Protein AF-A0A2R7QIC9-F1 (afdb_monomer_lite)

Structure (mmCIF, N/CA/C/O backbone):
data_AF-A0A2R7QIC9-F1
#
_entry.id   AF-A0A2R7QIC9-F1
#
loop_
_atom_site.group_PDB
_atom_site.id
_atom_site.type_symbol
_atom_site.label_atom_id
_atom_site.label_alt_id
_atom_site.label_comp_id
_atom_site.label_asym_id
_atom_site.label_entity_id
_atom_site.label_seq_id
_atom_site.pdbx_PDB_ins_code
_atom_site.Cartn_x
_atom_site.Cartn_y
_atom_site.Cartn_z
_atom_site.occupancy
_atom_site.B_iso_or_equiv
_atom_site.auth_seq_id
_atom_site.auth_comp_id
_atom_site.auth_asym_id
_atom_site.auth_atom_id
_atom_site.pdbx_PDB_model_num
ATOM 1 N N . SER A 1 1 ? 6.402 22.025 6.695 1.00 91.75 1 SER A N 1
ATOM 2 C CA . SER A 1 1 ? 7.523 21.066 6.556 1.00 91.75 1 SER A CA 1
ATOM 3 C C . SER A 1 1 ? 6.963 19.671 6.293 1.00 91.75 1 SER A C 1
ATOM 5 O O . SER A 1 1 ? 5.771 19.479 6.510 1.00 91.75 1 SER A O 1
ATOM 7 N N . ALA A 1 2 ? 7.780 18.702 5.861 1.00 88.62 2 ALA A N 1
ATOM 8 C CA . ALA A 1 2 ? 7.327 17.313 5.684 1.00 88.62 2 ALA A CA 1
ATOM 9 C C . ALA A 1 2 ? 6.748 16.721 6.985 1.00 88.62 2 ALA A C 1
ATOM 11 O O . ALA A 1 2 ? 5.673 16.132 6.972 1.00 88.62 2 ALA A O 1
ATOM 12 N N . ARG A 1 3 ? 7.397 16.985 8.128 1.00 90.31 3 ARG A N 1
ATOM 13 C CA . ARG A 1 3 ? 6.899 16.578 9.452 1.00 90.31 3 ARG A CA 1
ATOM 14 C C . ARG A 1 3 ? 5.503 17.129 9.755 1.00 90.31 3 ARG A C 1
ATOM 16 O O . ARG A 1 3 ? 4.662 16.381 10.231 1.00 90.31 3 ARG A O 1
ATOM 23 N N . GLN A 1 4 ? 5.249 18.406 9.453 1.00 93.44 4 GLN A N 1
ATOM 24 C CA . GLN A 1 4 ? 3.930 19.002 9.685 1.00 93.44 4 GLN A CA 1
ATOM 25 C C . GLN A 1 4 ? 2.846 18.326 8.840 1.00 93.44 4 GLN A C 1
ATOM 27 O O . GLN A 1 4 ? 1.791 18.016 9.365 1.00 93.44 4 GLN A O 1
ATOM 32 N N . GLN A 1 5 ? 3.122 18.015 7.569 1.00 91.88 5 GLN A N 1
ATOM 33 C CA . GLN A 1 5 ? 2.145 17.326 6.715 1.00 91.88 5 GLN A CA 1
ATOM 34 C C . GLN A 1 5 ? 1.774 15.936 7.247 1.00 91.88 5 GLN A C 1
ATOM 36 O O . GLN A 1 5 ? 0.629 15.517 7.114 1.00 91.88 5 GLN A O 1
ATOM 41 N N . LEU A 1 6 ? 2.728 15.220 7.852 1.00 89.62 6 LEU A N 1
ATOM 42 C CA . LEU A 1 6 ? 2.456 13.930 8.488 1.00 89.62 6 LEU A CA 1
ATOM 43 C C . LEU A 1 6 ? 1.635 14.091 9.774 1.00 89.62 6 LEU A C 1
ATOM 45 O O . LEU A 1 6 ? 0.717 13.308 10.009 1.00 89.62 6 LEU A O 1
ATOM 49 N N . ALA A 1 7 ? 1.918 15.125 10.570 1.00 90.25 7 ALA A N 1
ATOM 50 C CA . ALA A 1 7 ? 1.114 15.456 11.745 1.00 90.25 7 ALA A CA 1
ATOM 51 C C . ALA A 1 7 ? -0.328 15.835 11.358 1.00 90.25 7 ALA A C 1
ATOM 53 O O . ALA A 1 7 ? -1.273 15.327 11.954 1.00 90.25 7 ALA A O 1
ATOM 54 N N . ASP A 1 8 ? -0.502 16.645 10.310 1.00 91.31 8 ASP A N 1
ATOM 55 C CA . ASP A 1 8 ? -1.813 17.025 9.765 1.00 91.31 8 ASP A CA 1
ATOM 56 C C . ASP A 1 8 ? -2.570 15.812 9.192 1.00 91.31 8 ASP A C 1
ATOM 58 O O . ASP A 1 8 ? -3.799 15.784 9.187 1.00 91.31 8 ASP A O 1
ATOM 62 N N . ALA A 1 9 ? -1.843 14.785 8.738 1.00 87.62 9 ALA A N 1
ATOM 63 C CA . ALA A 1 9 ? -2.397 13.499 8.320 1.00 87.62 9 ALA A CA 1
ATOM 64 C C . ALA A 1 9 ? -2.726 12.556 9.497 1.00 87.62 9 ALA A C 1
ATOM 66 O O . ALA A 1 9 ? -3.157 11.429 9.265 1.00 87.62 9 ALA A O 1
ATOM 67 N N . GLY A 1 10 ? -2.537 12.997 10.744 1.00 90.00 10 GLY A N 1
ATOM 68 C CA . GLY A 1 10 ? -2.927 12.266 11.948 1.00 90.00 10 GLY A CA 1
ATOM 69 C C . GLY A 1 10 ? -1.837 11.392 12.571 1.00 90.00 10 GLY A C 1
ATOM 70 O O . GLY A 1 10 ? -2.136 10.684 13.534 1.00 90.00 10 GLY A O 1
ATOM 71 N N . LEU A 1 11 ? -0.593 11.434 12.069 1.00 90.81 11 LEU A N 1
ATOM 72 C CA . LEU A 1 11 ? 0.528 10.692 12.654 1.00 90.81 11 LEU A CA 1
ATOM 73 C C . LEU A 1 11 ? 1.089 11.435 13.874 1.00 90.81 11 LEU A C 1
ATOM 75 O 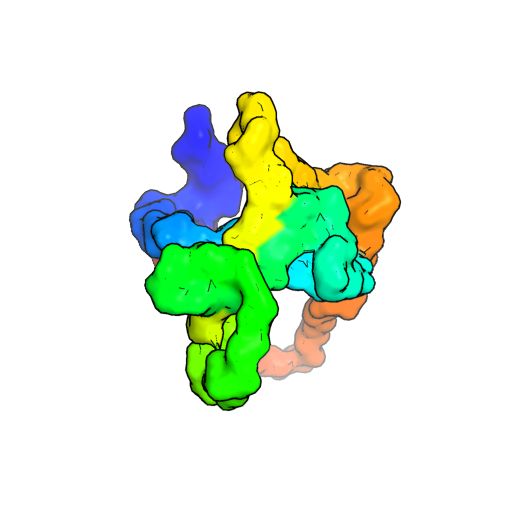O . LEU A 1 11 ? 1.659 12.519 13.752 1.00 90.81 11 LEU A O 1
ATOM 79 N N . SER A 1 12 ? 0.974 10.821 15.054 1.00 93.31 12 SER A N 1
ATOM 80 C CA . SER A 1 12 ? 1.626 11.301 16.276 1.00 93.31 12 SER A CA 1
ATOM 81 C C . SER A 1 12 ? 3.150 11.140 16.199 1.00 93.31 12 SER A C 1
ATOM 83 O O . SER A 1 12 ? 3.671 10.355 15.408 1.00 93.31 12 SER A O 1
ATOM 85 N N . ASP A 1 13 ? 3.894 11.817 17.077 1.00 93.62 13 ASP A N 1
ATOM 86 C CA . ASP A 1 13 ? 5.349 11.627 17.170 1.00 93.62 13 ASP A CA 1
ATOM 87 C C . ASP A 1 13 ? 5.741 10.168 17.475 1.00 93.62 13 ASP A C 1
ATOM 89 O O . ASP A 1 13 ? 6.804 9.711 17.052 1.00 93.62 13 ASP A O 1
ATOM 93 N N . ALA A 1 14 ? 4.906 9.430 18.211 1.00 93.81 14 ALA A N 1
ATOM 94 C CA . ALA A 1 14 ? 5.139 8.020 18.502 1.00 93.81 14 ALA A CA 1
ATOM 95 C C . ALA A 1 14 ? 4.852 7.128 17.285 1.00 93.81 14 ALA A C 1
ATOM 97 O O . ALA A 1 14 ? 5.695 6.299 16.940 1.00 93.81 14 ALA A O 1
ATOM 98 N N . ALA A 1 15 ? 3.754 7.385 16.566 1.00 93.50 15 ALA A N 1
ATOM 99 C CA . ALA A 1 15 ? 3.452 6.728 15.296 1.00 93.50 15 ALA A CA 1
ATOM 100 C C . ALA A 1 15 ? 4.537 6.997 14.241 1.00 93.50 15 ALA A C 1
ATOM 102 O O . ALA A 1 15 ? 4.930 6.091 13.519 1.00 93.50 15 ALA A O 1
ATOM 103 N N . LEU A 1 16 ? 5.100 8.209 14.187 1.00 92.19 16 LEU A N 1
ATOM 104 C CA . LEU A 1 16 ? 6.224 8.529 13.300 1.00 92.19 16 LEU A CA 1
ATOM 105 C C . LEU A 1 16 ? 7.488 7.731 13.634 1.00 92.19 16 LEU A C 1
ATOM 107 O O . LEU A 1 16 ? 8.183 7.282 12.724 1.00 92.19 16 LEU A O 1
ATOM 111 N N . ARG A 1 17 ? 7.783 7.521 14.925 1.00 93.00 17 ARG A N 1
ATOM 112 C CA . ARG A 1 17 ? 8.898 6.656 15.341 1.00 93.00 17 ARG A CA 1
ATOM 113 C C . ARG A 1 17 ? 8.662 5.206 14.929 1.00 93.00 17 ARG A C 1
ATOM 115 O O . ARG A 1 17 ? 9.566 4.596 14.369 1.00 93.00 17 ARG A O 1
ATOM 122 N N . ALA A 1 18 ? 7.464 4.672 15.156 1.00 92.31 18 ALA A N 1
ATOM 123 C CA . ALA A 1 18 ? 7.106 3.328 14.705 1.00 92.31 18 ALA A CA 1
ATOM 124 C C . ALA A 1 18 ? 7.101 3.213 13.167 1.00 92.31 18 ALA A C 1
ATOM 126 O O . ALA A 1 18 ? 7.524 2.204 12.606 1.00 92.31 18 ALA A O 1
A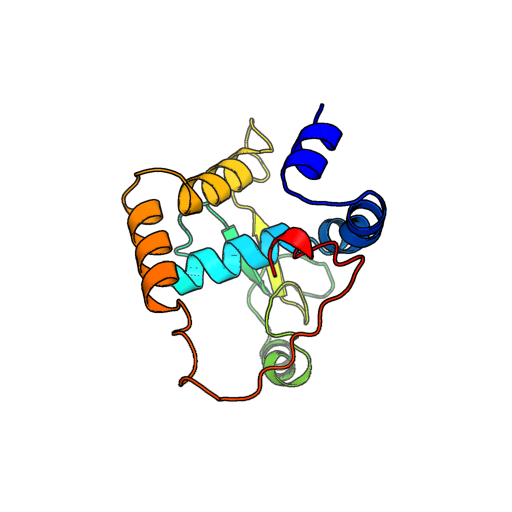TOM 127 N N . GLY A 1 19 ? 6.701 4.279 12.471 1.00 90.38 19 GLY A N 1
ATOM 128 C CA . GLY A 1 19 ? 6.672 4.375 11.013 1.00 90.38 19 GLY A CA 1
ATOM 129 C C . GLY A 1 19 ? 8.044 4.206 10.361 1.00 90.38 19 GLY A C 1
ATOM 130 O O . GLY A 1 19 ? 8.113 3.779 9.211 1.00 90.38 19 GLY A O 1
ATOM 131 N N . ALA A 1 20 ? 9.139 4.429 11.097 1.00 90.56 20 ALA A N 1
ATOM 132 C CA . ALA A 1 20 ? 10.489 4.140 10.616 1.00 90.56 20 ALA A CA 1
ATOM 133 C C . ALA A 1 20 ? 10.655 2.673 10.179 1.00 90.56 20 ALA A C 1
ATOM 135 O O . ALA A 1 20 ? 11.339 2.413 9.190 1.00 90.56 20 ALA A O 1
ATOM 136 N N . PHE A 1 21 ? 9.986 1.725 10.849 1.00 87.56 21 PHE A N 1
ATOM 137 C CA . PHE A 1 21 ? 9.977 0.320 10.429 1.00 87.56 21 PHE A CA 1
ATOM 138 C C . PHE A 1 21 ? 9.214 0.128 9.117 1.00 87.56 21 PHE A C 1
ATOM 140 O O . PHE A 1 21 ? 9.702 -0.559 8.225 1.00 87.56 21 PHE A O 1
ATOM 147 N N . SER A 1 22 ? 8.059 0.781 8.962 1.00 88.75 22 SER A N 1
ATOM 148 C CA . SER A 1 22 ? 7.277 0.719 7.720 1.00 88.75 22 SER A CA 1
ATOM 149 C C . SER A 1 22 ? 8.068 1.251 6.527 1.00 88.75 22 SER A C 1
ATOM 151 O O . SER A 1 22 ? 8.042 0.650 5.457 1.00 88.75 22 SER A O 1
ATOM 153 N N . THR A 1 23 ? 8.819 2.336 6.712 1.00 86.12 23 THR A N 1
ATOM 154 C CA . THR A 1 23 ? 9.724 2.859 5.682 1.00 86.12 23 THR A CA 1
ATOM 155 C C . THR A 1 23 ? 10.896 1.910 5.429 1.00 86.12 23 THR A C 1
ATOM 157 O O . THR A 1 23 ? 11.212 1.629 4.278 1.00 86.12 23 THR A O 1
ATOM 160 N N . GLY A 1 24 ? 11.529 1.387 6.486 1.00 86.25 24 GLY A N 1
ATOM 161 C CA . GLY A 1 24 ? 12.693 0.501 6.377 1.00 86.25 24 GLY A CA 1
ATOM 162 C C . GLY A 1 24 ? 12.404 -0.826 5.670 1.00 86.25 24 GLY A C 1
ATOM 163 O O . GLY A 1 24 ? 13.258 -1.324 4.944 1.00 86.25 24 GLY A O 1
ATOM 164 N N . PHE A 1 25 ? 11.196 -1.370 5.832 1.00 84.62 25 PHE A N 1
ATOM 165 C CA . PHE A 1 25 ? 10.734 -2.570 5.125 1.00 84.62 25 PHE A CA 1
ATOM 166 C C . PHE A 1 25 ? 10.025 -2.270 3.796 1.00 84.62 25 PHE A C 1
ATOM 168 O O . PHE A 1 25 ? 9.469 -3.181 3.188 1.00 84.62 25 PHE A O 1
ATOM 175 N N . ASP A 1 26 ? 10.024 -1.009 3.349 1.00 88.19 26 ASP A N 1
ATOM 176 C CA . ASP A 1 26 ? 9.336 -0.553 2.134 1.00 88.19 26 ASP A CA 1
ATOM 177 C C . ASP A 1 26 ? 7.827 -0.886 2.108 1.00 88.19 26 ASP A C 1
ATOM 179 O O . ASP A 1 26 ? 7.192 -1.054 1.063 1.00 88.19 26 ASP A O 1
ATOM 183 N N . LEU A 1 27 ? 7.225 -0.968 3.297 1.00 90.06 27 LEU A N 1
ATOM 184 C CA . LEU A 1 27 ? 5.866 -1.456 3.500 1.00 90.06 27 LEU A CA 1
ATOM 185 C C . LEU A 1 27 ? 4.825 -0.534 2.859 1.00 90.06 27 LEU A C 1
ATOM 187 O O . LEU A 1 27 ? 3.839 -1.005 2.301 1.00 90.06 27 LEU A O 1
ATOM 191 N N . TRP A 1 28 ? 5.038 0.783 2.901 1.00 90.69 28 TRP A N 1
ATOM 192 C CA . TRP A 1 28 ? 4.101 1.744 2.310 1.00 90.69 28 TRP A CA 1
ATOM 193 C C . TRP A 1 28 ? 4.005 1.583 0.793 1.00 90.69 28 TRP A C 1
ATOM 195 O O . TRP A 1 28 ? 2.902 1.581 0.245 1.00 90.69 28 TRP A O 1
ATOM 205 N N . ARG A 1 29 ? 5.147 1.401 0.118 1.00 93.31 29 ARG A N 1
ATOM 206 C CA . ARG A 1 29 ? 5.184 1.191 -1.331 1.00 93.31 29 ARG A CA 1
ATOM 207 C C . ARG A 1 29 ? 4.609 -0.176 -1.689 1.00 93.31 29 ARG A C 1
ATOM 209 O O . ARG A 1 29 ? 3.739 -0.257 -2.550 1.00 93.31 29 ARG A O 1
ATOM 216 N N . ALA A 1 30 ? 5.007 -1.219 -0.964 1.00 93.75 30 ALA A N 1
ATOM 217 C CA . ALA A 1 30 ? 4.468 -2.571 -1.090 1.00 93.75 30 ALA A CA 1
ATOM 218 C C . ALA A 1 30 ? 2.932 -2.623 -0.996 1.00 93.75 30 ALA A C 1
ATOM 220 O O . ALA A 1 30 ? 2.266 -3.194 -1.864 1.00 93.75 30 ALA A O 1
ATOM 221 N N . ILE A 1 31 ? 2.359 -1.979 0.025 1.00 94.69 31 ILE A N 1
ATOM 222 C CA . ILE A 1 31 ? 0.910 -1.880 0.235 1.00 94.69 31 ILE A CA 1
ATOM 223 C C . ILE A 1 31 ? 0.260 -1.088 -0.894 1.00 94.69 31 ILE A C 1
ATOM 225 O O . ILE A 1 31 ? -0.710 -1.565 -1.480 1.00 94.69 31 ILE A O 1
ATOM 229 N N . ALA A 1 32 ? 0.790 0.091 -1.228 1.00 95.81 32 ALA A N 1
ATOM 230 C CA . ALA A 1 32 ? 0.218 0.930 -2.274 1.00 95.81 32 ALA A CA 1
ATOM 231 C C . ALA A 1 32 ? 0.158 0.195 -3.622 1.00 95.81 32 ALA A C 1
ATOM 233 O O . ALA A 1 32 ? -0.895 0.185 -4.252 1.00 95.81 32 ALA A O 1
ATOM 234 N N . VAL A 1 33 ? 1.238 -0.484 -4.019 1.00 96.81 33 VAL A N 1
ATOM 235 C CA . VAL A 1 33 ? 1.311 -1.270 -5.263 1.00 96.81 33 VAL A CA 1
ATOM 236 C C . VAL A 1 33 ? 0.340 -2.453 -5.237 1.00 96.81 33 VAL A C 1
ATOM 238 O O . VAL A 1 33 ? -0.418 -2.671 -6.187 1.00 96.81 33 VAL A O 1
ATOM 241 N N . THR A 1 34 ? 0.327 -3.212 -4.138 1.00 95.62 34 THR A N 1
ATOM 242 C CA . THR A 1 34 ? -0.519 -4.407 -3.997 1.00 95.62 34 THR A CA 1
ATOM 243 C C . THR A 1 34 ? -2.000 -4.042 -4.049 1.00 95.62 34 THR A C 1
ATOM 245 O O . THR A 1 34 ? -2.758 -4.612 -4.834 1.00 95.62 34 THR A O 1
ATOM 248 N N . TYR A 1 35 ? -2.428 -3.060 -3.254 1.00 96.12 35 TYR A N 1
ATOM 249 C CA . TYR A 1 35 ? -3.836 -2.686 -3.171 1.00 96.12 35 TYR A CA 1
ATOM 250 C C . TYR A 1 35 ? -4.304 -1.858 -4.367 1.00 96.12 35 TYR A C 1
ATOM 252 O O . TYR A 1 35 ? -5.441 -2.038 -4.796 1.00 96.12 35 TYR A O 1
ATOM 260 N N . ALA A 1 36 ? -3.458 -1.014 -4.969 1.00 97.62 36 ALA A N 1
ATOM 261 C CA . ALA A 1 36 ? -3.807 -0.369 -6.234 1.00 97.62 36 ALA A CA 1
ATOM 262 C C . ALA A 1 36 ? -4.029 -1.409 -7.342 1.00 97.62 36 ALA A C 1
ATOM 264 O O . ALA A 1 36 ? -5.018 -1.314 -8.069 1.00 97.62 36 ALA A O 1
ATOM 265 N N . SER A 1 37 ? -3.182 -2.445 -7.412 1.00 97.38 37 SER A N 1
ATOM 266 C CA . SER A 1 37 ? -3.385 -3.588 -8.316 1.00 97.38 37 SER A CA 1
ATOM 267 C C . SER A 1 37 ? -4.695 -4.307 -8.040 1.00 97.38 37 SER A C 1
ATOM 269 O O . SER A 1 37 ? -5.475 -4.527 -8.961 1.00 97.38 37 SER A O 1
ATOM 271 N N . ALA A 1 38 ? -4.958 -4.650 -6.777 1.00 96.56 38 ALA A N 1
ATOM 272 C CA . ALA A 1 38 ? -6.134 -5.416 -6.385 1.00 96.56 38 ALA A CA 1
ATOM 273 C C . ALA A 1 38 ? -7.439 -4.644 -6.634 1.00 96.56 38 ALA A C 1
ATOM 275 O O . ALA A 1 38 ? -8.321 -5.139 -7.335 1.00 96.56 38 ALA A O 1
ATOM 276 N N . TYR A 1 39 ? -7.550 -3.412 -6.127 1.00 97.94 39 TYR A N 1
ATOM 277 C CA . TYR A 1 39 ? -8.740 -2.576 -6.315 1.00 97.94 39 TYR A CA 1
ATOM 278 C C . TYR A 1 39 ? -8.908 -2.140 -7.770 1.00 97.94 39 TYR A C 1
ATOM 280 O O . TYR A 1 39 ? -10.023 -2.084 -8.282 1.00 97.94 39 TYR A O 1
ATOM 288 N N . GLY A 1 40 ? -7.801 -1.887 -8.467 1.00 97.69 40 GLY A N 1
ATOM 289 C CA . GLY A 1 40 ? -7.812 -1.648 -9.900 1.00 97.69 40 GLY A CA 1
ATOM 290 C C . GLY A 1 40 ? -8.066 -2.910 -10.723 1.00 97.69 40 GLY A C 1
ATOM 291 O O . GLY A 1 40 ? -8.433 -2.800 -11.881 1.00 97.69 40 GLY A O 1
ATOM 292 N N . ARG A 1 41 ? -7.939 -4.121 -10.175 1.00 97.69 41 ARG A N 1
ATOM 293 C CA . ARG A 1 41 ? -7.964 -5.390 -10.929 1.00 97.69 41 ARG A CA 1
ATOM 294 C C . ARG A 1 41 ? -6.915 -5.442 -12.052 1.00 97.69 41 ARG A C 1
ATOM 296 O O . ARG A 1 41 ? -7.213 -5.926 -13.142 1.00 97.69 41 ARG A O 1
ATOM 303 N N . PHE A 1 42 ? -5.735 -4.870 -11.832 1.00 97.69 42 PHE A N 1
ATOM 304 C CA . PHE A 1 42 ? -4.624 -4.930 -12.783 1.00 97.69 42 PHE A CA 1
ATOM 305 C C . PHE A 1 42 ? -3.981 -6.322 -12.746 1.00 97.69 42 PHE A C 1
ATOM 307 O O . PHE A 1 42 ? -3.797 -6.889 -11.666 1.00 97.69 42 PHE A O 1
ATOM 314 N N . GLY A 1 43 ? -3.677 -6.889 -13.916 1.00 95.81 43 GLY A N 1
ATOM 315 C CA . GLY A 1 43 ? -2.995 -8.171 -14.021 1.00 95.81 43 GLY A CA 1
ATOM 316 C C . GLY A 1 43 ? -1.535 -8.107 -13.569 1.00 95.81 43 GLY A C 1
ATOM 317 O O . GLY A 1 43 ? -0.966 -7.045 -13.304 1.00 95.81 43 GLY A O 1
ATOM 318 N N . ALA A 1 44 ? -0.899 -9.276 -13.492 1.00 90.56 44 ALA A N 1
ATOM 319 C CA . ALA A 1 44 ? 0.525 -9.361 -13.189 1.00 90.56 44 ALA A CA 1
ATOM 320 C C . ALA A 1 44 ? 1.346 -8.652 -14.280 1.00 90.56 44 ALA A C 1
ATOM 322 O O . ALA A 1 44 ? 1.270 -9.017 -15.449 1.00 90.56 44 ALA A O 1
ATOM 323 N N . GLY A 1 45 ? 2.141 -7.654 -13.885 1.00 90.44 45 GLY A N 1
ATOM 324 C CA . GLY A 1 45 ? 2.933 -6.840 -14.814 1.00 90.44 45 GLY A CA 1
ATOM 325 C C . GLY A 1 45 ? 2.161 -5.708 -15.500 1.00 90.44 45 GLY A C 1
ATOM 326 O O . GLY A 1 45 ? 2.747 -5.013 -16.317 1.00 90.44 45 GLY A O 1
ATOM 327 N N . GLU A 1 46 ? 0.889 -5.490 -15.153 1.00 96.31 46 GLU A N 1
ATOM 328 C CA . GLU A 1 46 ? 0.034 -4.446 -15.741 1.00 96.31 46 GLU A CA 1
ATOM 329 C C . GLU A 1 46 ? -0.210 -3.265 -14.782 1.00 96.31 46 GLU A C 1
ATOM 331 O O . GLU A 1 46 ? -1.198 -2.541 -14.913 1.00 96.31 46 GLU A O 1
ATOM 336 N N . HIS A 1 47 ? 0.641 -3.083 -13.767 1.00 97.69 47 HIS A N 1
ATOM 337 C CA . HIS A 1 47 ? 0.484 -1.975 -12.825 1.00 97.69 47 HIS A CA 1
ATOM 338 C C . HIS A 1 47 ? 0.727 -0.632 -13.545 1.00 97.69 47 HIS A C 1
ATOM 340 O O . HIS A 1 47 ? 1.805 -0.446 -14.105 1.00 97.69 47 HIS A O 1
ATOM 346 N N . PRO A 1 48 ? -0.185 0.356 -13.461 1.00 97.38 48 PRO A N 1
ATOM 347 C CA . PRO A 1 48 ? -0.112 1.587 -14.268 1.00 97.38 48 PRO A CA 1
ATOM 348 C C . PRO A 1 48 ? 1.011 2.563 -13.869 1.00 97.38 48 PRO A C 1
ATOM 350 O O . PRO A 1 48 ? 1.255 3.544 -14.555 1.00 97.38 48 PRO A O 1
ATOM 353 N N . CYS A 1 49 ? 1.665 2.317 -12.735 1.00 97.50 49 CYS A N 1
ATOM 354 C CA . CYS A 1 49 ? 2.779 3.121 -12.209 1.00 97.50 49 CYS A CA 1
ATOM 355 C C . CYS A 1 49 ? 4.156 2.448 -12.343 1.00 97.50 49 CYS A C 1
ATOM 357 O O . CYS A 1 49 ? 5.040 2.735 -11.541 1.00 97.50 49 CYS A O 1
ATOM 359 N N . GLU A 1 50 ? 4.322 1.511 -13.284 1.00 96.19 50 GLU A N 1
ATOM 360 C CA . GLU A 1 50 ? 5.602 0.831 -13.572 1.00 96.19 50 GLU A CA 1
ATOM 361 C C . GLU A 1 50 ? 6.193 0.027 -12.395 1.00 96.19 50 GLU A C 1
ATOM 363 O O . GLU A 1 50 ? 7.377 -0.309 -12.361 1.00 96.19 50 GLU A O 1
ATOM 368 N N . TYR A 1 51 ? 5.359 -0.338 -11.421 1.00 96.44 51 TYR A N 1
ATOM 369 C CA . TYR A 1 51 ? 5.734 -1.239 -10.335 1.00 96.44 51 TYR A CA 1
ATOM 370 C C . TYR A 1 51 ? 5.432 -2.689 -10.694 1.00 96.44 51 TYR A C 1
ATOM 372 O O . TYR A 1 51 ? 4.388 -3.004 -11.260 1.00 96.44 51 TYR A O 1
ATOM 380 N N . ARG A 1 52 ? 6.299 -3.620 -10.299 1.00 94.56 52 ARG A N 1
ATOM 381 C CA . ARG A 1 52 ? 6.004 -5.055 -10.420 1.00 94.56 52 ARG A CA 1
ATOM 382 C C . ARG A 1 52 ? 6.640 -5.858 -9.305 1.00 94.56 52 ARG A C 1
ATOM 384 O O . ARG A 1 52 ? 7.682 -5.482 -8.779 1.00 94.56 52 ARG A O 1
ATOM 391 N N . PHE A 1 53 ? 6.062 -7.013 -9.007 1.00 93.25 53 PHE A N 1
ATOM 392 C CA . PHE A 1 53 ? 6.716 -8.007 -8.166 1.00 93.25 53 PHE A CA 1
ATOM 393 C C . PHE A 1 53 ? 7.490 -8.994 -9.030 1.00 93.25 53 PHE A C 1
ATOM 395 O O . PHE A 1 53 ? 7.013 -9.435 -10.075 1.00 93.25 53 PHE A O 1
ATOM 402 N N . SER A 1 54 ? 8.690 -9.342 -8.584 1.00 93.69 54 SER A N 1
ATOM 403 C CA . SER A 1 54 ? 9.522 -10.366 -9.207 1.00 93.69 54 SER A CA 1
ATOM 404 C C . SER A 1 54 ? 10.056 -11.290 -8.133 1.00 93.69 54 SER A C 1
ATOM 406 O O . SER A 1 54 ? 10.262 -10.869 -6.997 1.00 93.69 54 SER A O 1
ATOM 408 N N . ALA A 1 55 ? 10.337 -12.539 -8.491 1.00 94.12 55 ALA A N 1
ATOM 409 C CA . ALA A 1 55 ? 11.221 -13.323 -7.649 1.00 94.12 55 ALA A CA 1
ATOM 410 C C . ALA A 1 55 ? 12.639 -12.749 -7.739 1.00 94.12 55 ALA A C 1
ATOM 412 O O . ALA A 1 55 ? 13.012 -12.179 -8.767 1.00 94.12 55 ALA A O 1
ATOM 413 N N . ALA A 1 56 ? 13.407 -12.910 -6.675 1.00 90.50 56 ALA A N 1
ATOM 414 C CA . ALA A 1 56 ? 14.833 -12.657 -6.646 1.00 90.50 56 ALA A CA 1
ATOM 415 C C . ALA A 1 56 ? 15.539 -13.858 -6.020 1.00 90.50 56 ALA A C 1
ATOM 417 O O . ALA A 1 56 ? 15.037 -14.458 -5.063 1.00 90.50 56 ALA A O 1
ATOM 418 N N . ALA A 1 57 ? 16.691 -14.227 -6.578 1.00 76.44 57 ALA A N 1
ATOM 419 C CA . ALA A 1 57 ? 17.561 -15.209 -5.948 1.00 76.44 57 ALA A CA 1
ATOM 420 C C . ALA A 1 57 ? 18.245 -14.591 -4.711 1.00 76.44 57 ALA A C 1
ATOM 422 O O . ALA A 1 57 ? 17.985 -13.447 -4.335 1.00 76.44 57 ALA A O 1
ATOM 423 N N . ALA A 1 58 ? 19.116 -15.352 -4.045 1.00 75.06 58 ALA A N 1
ATOM 424 C CA . ALA A 1 58 ? 19.821 -14.881 -2.848 1.00 75.06 58 ALA A CA 1
ATOM 425 C C . ALA A 1 58 ? 20.703 -13.637 -3.097 1.00 75.06 58 ALA A C 1
ATOM 427 O O . ALA A 1 58 ? 21.070 -12.950 -2.150 1.00 75.06 58 ALA A O 1
ATOM 428 N N . ASP A 1 59 ? 21.024 -13.345 -4.359 1.00 78.75 59 ASP A N 1
ATOM 429 C CA . ASP A 1 59 ? 21.751 -12.153 -4.805 1.00 78.75 59 ASP A CA 1
ATOM 430 C C . ASP A 1 59 ? 20.869 -10.893 -4.925 1.00 78.75 59 ASP A C 1
ATOM 432 O O . ASP A 1 59 ? 21.383 -9.811 -5.202 1.00 78.75 59 ASP A O 1
ATOM 436 N N . GLY A 1 60 ? 19.553 -11.011 -4.714 1.00 78.69 60 GLY A N 1
ATOM 437 C CA . GLY A 1 60 ? 18.605 -9.901 -4.810 1.00 78.69 60 GLY A CA 1
ATOM 438 C C . GLY A 1 60 ? 18.265 -9.483 -6.243 1.00 78.69 60 GLY A C 1
ATOM 439 O O . GLY A 1 60 ? 17.518 -8.521 -6.425 1.00 78.69 60 GLY A O 1
ATOM 440 N N . ILE A 1 61 ? 18.764 -10.192 -7.262 1.00 87.25 61 ILE A N 1
ATOM 441 C CA . ILE A 1 61 ? 18.542 -9.837 -8.664 1.00 87.25 61 ILE A CA 1
ATOM 442 C C . ILE A 1 61 ? 17.165 -10.351 -9.114 1.00 87.25 61 ILE A C 1
ATOM 444 O O . ILE A 1 61 ? 16.900 -11.554 -9.018 1.00 87.25 61 ILE A O 1
ATOM 448 N N . PRO A 1 62 ? 16.281 -9.477 -9.640 1.00 92.06 62 PRO A N 1
ATOM 449 C CA . PRO A 1 62 ? 14.995 -9.894 -10.182 1.00 92.06 62 PRO A CA 1
ATOM 450 C C . PRO A 1 62 ? 15.141 -10.908 -11.324 1.00 92.06 62 PRO A C 1
ATOM 452 O O . PRO A 1 62 ? 15.861 -10.674 -12.294 1.00 92.06 62 PRO A O 1
ATOM 455 N N . GLY A 1 63 ? 14.405 -12.012 -11.244 1.00 91.81 63 GLY A N 1
ATOM 456 C CA . GLY A 1 63 ? 14.412 -13.063 -12.252 1.00 91.81 63 GLY A CA 1
ATOM 457 C C . GLY A 1 63 ? 13.266 -14.066 -12.094 1.00 91.81 63 GLY A C 1
ATOM 458 O O . GLY A 1 63 ? 12.383 -13.899 -11.247 1.00 91.81 63 GLY A O 1
ATOM 459 N N . PRO A 1 64 ? 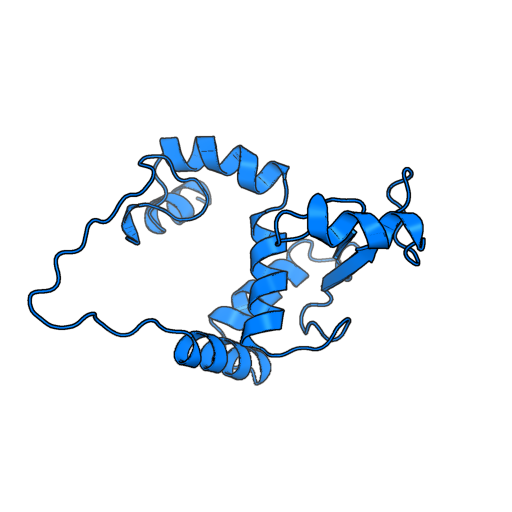13.242 -15.123 -12.922 1.00 91.38 64 PRO A N 1
ATOM 460 C CA . PRO A 1 64 ? 12.234 -16.168 -12.822 1.00 91.38 64 PRO A CA 1
ATOM 461 C C . PRO A 1 64 ? 12.353 -16.927 -11.495 1.00 91.38 64 PRO A C 1
ATOM 463 O O . PRO A 1 64 ? 13.441 -17.286 -11.050 1.00 91.38 64 PRO A O 1
ATOM 466 N N . ALA A 1 65 ? 11.211 -17.225 -10.875 1.00 92.38 65 ALA A N 1
ATOM 467 C CA . ALA A 1 65 ? 11.179 -17.985 -9.631 1.00 92.38 65 ALA A CA 1
ATOM 468 C C . ALA A 1 65 ? 11.589 -19.447 -9.866 1.00 92.38 65 ALA A C 1
ATOM 470 O O . ALA A 1 65 ? 10.992 -20.129 -10.703 1.00 92.38 65 ALA A O 1
ATOM 471 N N . ALA A 1 66 ? 12.522 -19.976 -9.074 1.00 91.31 66 ALA A N 1
ATOM 472 C CA . ALA A 1 66 ? 12.746 -21.419 -8.999 1.00 91.31 66 ALA A CA 1
ATOM 473 C C . ALA A 1 66 ? 11.516 -22.131 -8.401 1.00 91.31 66 ALA A C 1
ATOM 475 O O . ALA A 1 66 ? 10.807 -21.570 -7.566 1.00 91.31 66 ALA A O 1
ATOM 476 N N . ALA A 1 67 ? 11.264 -23.387 -8.788 1.00 94.31 67 ALA A N 1
ATOM 477 C CA . ALA A 1 67 ? 10.114 -24.147 -8.282 1.00 94.31 67 ALA A CA 1
ATOM 478 C C . ALA A 1 67 ? 10.136 -24.308 -6.750 1.00 94.31 67 ALA A C 1
ATOM 480 O O . ALA A 1 67 ? 9.102 -24.143 -6.108 1.00 94.31 67 ALA A O 1
ATOM 481 N N . ALA A 1 68 ? 11.318 -24.551 -6.175 1.00 91.88 68 ALA A N 1
ATOM 482 C CA . ALA A 1 68 ? 11.501 -24.653 -4.729 1.00 91.88 68 ALA A CA 1
ATOM 483 C C . ALA A 1 68 ? 11.157 -23.344 -4.004 1.00 91.88 68 ALA A C 1
ATOM 485 O O . ALA A 1 68 ? 10.520 -23.384 -2.960 1.00 91.88 68 ALA A O 1
ATOM 486 N N . LEU A 1 69 ? 11.509 -22.190 -4.586 1.00 91.56 69 LEU A N 1
ATOM 487 C CA . LEU A 1 69 ? 11.155 -20.888 -4.023 1.00 91.56 69 LEU A CA 1
ATOM 488 C C . LEU A 1 69 ? 9.639 -20.660 -4.052 1.00 91.56 69 LEU A C 1
ATOM 490 O O . LEU A 1 69 ? 9.061 -20.257 -3.054 1.00 91.56 69 LEU A O 1
ATOM 494 N N . ARG A 1 70 ? 8.964 -20.979 -5.165 1.00 92.62 70 ARG A N 1
ATOM 495 C CA . ARG A 1 70 ? 7.498 -20.833 -5.244 1.00 92.62 70 ARG A CA 1
ATOM 496 C C . ARG A 1 70 ? 6.756 -21.691 -4.223 1.00 92.62 70 ARG A C 1
ATOM 498 O O . ARG A 1 70 ? 5.693 -21.294 -3.759 1.00 92.62 70 ARG A O 1
ATOM 505 N N . ALA A 1 71 ? 7.303 -22.860 -3.887 1.00 94.06 71 ALA A N 1
ATOM 506 C CA . ALA A 1 71 ? 6.696 -23.773 -2.924 1.00 94.06 71 ALA A CA 1
ATOM 507 C C . ALA A 1 71 ? 6.650 -23.202 -1.494 1.00 94.06 71 ALA A C 1
ATOM 509 O O . ALA A 1 71 ? 5.818 -23.648 -0.709 1.00 94.06 71 ALA A O 1
ATOM 510 N N . THR A 1 72 ? 7.486 -22.211 -1.157 1.00 92.62 72 THR A N 1
ATOM 511 C CA . THR A 1 72 ? 7.506 -21.600 0.185 1.00 92.62 72 THR A CA 1
ATOM 512 C C . THR A 1 72 ? 6.510 -20.455 0.343 1.00 92.62 72 THR A C 1
ATOM 514 O O . THR A 1 72 ? 6.165 -20.095 1.463 1.00 92.62 72 THR A O 1
ATOM 517 N N . TRP A 1 73 ? 6.012 -19.869 -0.750 1.00 92.19 73 TRP A N 1
ATOM 518 C CA . TRP A 1 73 ? 5.227 -18.631 -0.685 1.00 92.19 73 TRP A CA 1
ATOM 519 C C . TRP A 1 73 ? 3.939 -18.749 0.124 1.00 92.19 73 TRP A C 1
ATOM 521 O O . TRP A 1 73 ? 3.535 -17.777 0.755 1.00 92.19 73 TRP A O 1
ATOM 531 N N . TRP A 1 74 ? 3.306 -19.924 0.127 1.00 91.06 74 TRP A N 1
ATOM 532 C CA . TRP A 1 74 ? 2.084 -20.134 0.899 1.00 91.06 74 TRP A CA 1
ATOM 533 C C . TRP A 1 74 ? 2.343 -20.272 2.404 1.00 91.06 74 TRP A C 1
ATOM 535 O O . TRP A 1 74 ? 1.536 -19.794 3.194 1.00 91.06 74 TRP A O 1
ATOM 545 N N . SER A 1 75 ? 3.440 -20.923 2.809 1.00 94.50 75 SER A N 1
ATOM 546 C CA . SER A 1 75 ? 3.743 -21.142 4.231 1.00 94.50 75 SER A CA 1
ATOM 547 C C . SER A 1 75 ? 4.479 -19.966 4.868 1.00 94.50 75 SER A C 1
ATOM 549 O O . SER A 1 75 ? 4.204 -19.631 6.015 1.00 94.50 75 SER A O 1
ATOM 551 N N . GLU A 1 76 ? 5.385 -19.329 4.124 1.00 91.38 76 GLU A N 1
ATOM 552 C CA . GLU A 1 76 ? 6.291 -18.300 4.647 1.00 91.38 76 GLU A CA 1
ATOM 553 C C . GLU A 1 76 ? 5.853 -16.871 4.292 1.00 91.38 76 GLU A C 1
ATOM 555 O O . GLU A 1 76 ? 6.435 -15.900 4.770 1.00 91.38 76 GLU A O 1
ATOM 560 N N . GLY A 1 77 ? 4.892 -16.701 3.380 1.00 89.31 77 GLY A N 1
ATOM 561 C CA . GLY A 1 77 ? 4.452 -15.385 2.922 1.00 89.31 77 GLY A CA 1
ATOM 562 C C . GLY A 1 77 ? 3.562 -14.670 3.941 1.00 89.31 77 GLY A C 1
ATOM 563 O O . GLY A 1 77 ? 2.637 -15.254 4.495 1.00 89.31 77 GLY A O 1
ATOM 564 N N . SER A 1 78 ? 3.771 -13.363 4.116 1.00 86.88 78 SER A N 1
ATOM 565 C CA . SER A 1 78 ? 2.892 -12.491 4.918 1.00 86.88 78 SER A CA 1
ATOM 566 C C . SER A 1 78 ? 1.568 -12.141 4.218 1.00 86.88 78 SER A C 1
ATOM 568 O O . SER A 1 78 ? 0.696 -11.515 4.818 1.00 86.88 78 SER A O 1
ATOM 570 N N . GLY A 1 79 ? 1.437 -12.478 2.930 1.00 86.81 79 GLY A N 1
ATOM 571 C CA . GLY A 1 79 ? 0.349 -12.036 2.053 1.00 86.81 79 GLY A CA 1
ATOM 572 C C . GLY A 1 79 ? 0.582 -10.676 1.380 1.00 86.81 79 GLY A C 1
ATOM 573 O O . GLY A 1 79 ? -0.160 -10.335 0.463 1.00 86.81 79 GLY A O 1
ATOM 574 N N . ILE A 1 80 ? 1.618 -9.923 1.773 1.00 88.75 80 ILE A N 1
ATOM 575 C CA . ILE A 1 80 ? 2.001 -8.646 1.150 1.00 88.75 80 ILE A CA 1
ATOM 576 C C . ILE A 1 80 ? 3.509 -8.686 0.846 1.00 88.75 80 ILE A C 1
ATOM 578 O O . ILE A 1 80 ? 4.307 -8.528 1.771 1.00 88.75 80 ILE A O 1
ATOM 582 N N . PRO A 1 81 ? 3.927 -8.923 -0.413 1.00 88.75 81 PRO A N 1
ATOM 583 C CA . PRO A 1 81 ? 5.338 -8.841 -0.797 1.00 88.75 81 PRO A CA 1
ATOM 584 C C . PRO A 1 81 ? 5.854 -7.396 -0.672 1.00 88.75 81 PRO A C 1
ATOM 586 O O . PRO A 1 81 ? 5.066 -6.472 -0.873 1.00 88.75 81 PRO A O 1
ATOM 589 N N . PRO A 1 82 ? 7.154 -7.164 -0.402 1.00 89.38 82 PRO A N 1
ATOM 590 C CA . PRO A 1 82 ? 8.281 -8.096 -0.511 1.00 89.38 82 PRO A CA 1
ATOM 591 C C . PRO A 1 82 ? 8.435 -9.070 0.669 1.00 89.38 82 PRO A C 1
ATOM 593 O O . PRO A 1 82 ? 7.972 -8.824 1.777 1.00 89.38 82 PRO A O 1
ATOM 596 N N . GLY A 1 83 ? 9.107 -10.194 0.415 1.00 88.06 83 GLY A N 1
ATOM 597 C CA . GLY A 1 83 ? 9.307 -11.288 1.372 1.00 88.06 83 GLY A CA 1
ATOM 598 C C . GLY A 1 83 ? 9.387 -12.644 0.672 1.00 88.06 83 GLY A C 1
ATOM 599 O O . GLY A 1 83 ? 8.947 -12.781 -0.467 1.00 88.06 83 GLY A O 1
ATOM 600 N N . SER A 1 84 ? 9.975 -13.651 1.325 1.00 89.56 84 SER A N 1
ATOM 601 C CA . SER A 1 84 ? 10.034 -15.035 0.809 1.00 89.56 84 SER A CA 1
ATOM 602 C C . SER A 1 84 ? 10.584 -15.135 -0.626 1.00 89.56 84 SER A C 1
ATOM 604 O O . SER A 1 84 ? 10.055 -15.852 -1.475 1.00 89.56 84 SER A O 1
ATOM 606 N N . GLY A 1 85 ? 11.639 -14.358 -0.905 1.00 90.62 85 GLY A N 1
ATOM 607 C CA . GLY A 1 85 ? 12.292 -14.250 -2.216 1.00 90.62 85 GLY A CA 1
ATOM 608 C C . GLY A 1 85 ? 11.476 -13.527 -3.292 1.00 90.62 85 GLY A C 1
ATOM 609 O O . GLY A 1 85 ? 11.800 -13.648 -4.469 1.00 90.62 85 GLY A O 1
ATOM 610 N N . VAL A 1 86 ? 10.431 -12.786 -2.917 1.00 92.00 86 VAL A N 1
ATOM 611 C CA . VAL A 1 86 ? 9.733 -11.829 -3.784 1.00 92.00 86 VAL A CA 1
ATOM 612 C C . VAL A 1 86 ? 10.198 -10.417 -3.445 1.00 92.00 86 VAL A C 1
ATOM 614 O O . VAL A 1 86 ? 10.212 -10.024 -2.279 1.00 92.00 86 VAL A O 1
ATOM 617 N N . VAL A 1 87 ? 10.551 -9.649 -4.469 1.00 92.25 87 VAL A N 1
ATOM 618 C CA . VAL A 1 87 ? 10.970 -8.249 -4.369 1.00 92.25 87 VAL A CA 1
ATOM 619 C C . VAL A 1 87 ? 10.010 -7.348 -5.133 1.00 92.25 87 VAL A C 1
ATOM 621 O O . VAL A 1 87 ? 9.412 -7.758 -6.133 1.00 92.25 87 VAL A O 1
ATOM 624 N N . LEU A 1 88 ? 9.883 -6.108 -4.668 1.00 93.25 88 LEU A N 1
ATOM 625 C CA . LEU A 1 88 ? 9.244 -5.041 -5.423 1.00 93.25 88 LEU A CA 1
ATOM 626 C C . LEU A 1 88 ? 10.278 -4.403 -6.357 1.00 93.25 88 LEU A C 1
ATOM 628 O O . LEU A 1 88 ? 11.329 -3.946 -5.915 1.00 93.25 88 LEU A O 1
ATOM 632 N N . VAL A 1 89 ? 9.969 -4.368 -7.647 1.00 93.69 89 VAL A N 1
ATOM 633 C CA . VAL A 1 89 ? 10.768 -3.706 -8.678 1.00 93.69 89 VAL A CA 1
ATOM 634 C C . VAL A 1 89 ? 10.083 -2.395 -9.042 1.00 93.69 89 VAL A C 1
ATOM 636 O O . VAL A 1 89 ? 8.906 -2.390 -9.407 1.00 93.69 89 VAL A O 1
ATOM 639 N N . ASP A 1 90 ? 10.835 -1.301 -8.946 1.00 93.88 90 ASP A N 1
ATOM 640 C CA . ASP A 1 90 ? 10.419 0.036 -9.369 1.00 93.88 90 ASP A CA 1
ATOM 641 C C . ASP A 1 90 ? 10.954 0.312 -10.779 1.00 93.88 90 ASP A C 1
ATOM 643 O O . ASP A 1 90 ? 12.162 0.468 -10.969 1.00 93.88 90 ASP A O 1
ATOM 647 N N . GLY A 1 91 ? 10.070 0.337 -11.777 1.00 94.00 91 GLY A N 1
ATOM 648 C CA . GLY A 1 91 ? 10.423 0.651 -13.162 1.00 94.00 91 GLY A CA 1
ATOM 649 C C . GLY A 1 91 ? 10.875 2.099 -13.364 1.00 94.00 91 GLY A C 1
ATOM 650 O O . GLY A 1 91 ? 11.559 2.381 -14.344 1.00 94.00 91 GLY A O 1
ATOM 651 N N . ASN A 1 92 ? 10.586 2.989 -12.410 1.00 93.69 92 ASN A N 1
ATOM 652 C CA . ASN A 1 92 ? 10.979 4.398 -12.447 1.00 93.69 92 ASN A CA 1
ATOM 653 C C . ASN A 1 92 ? 12.290 4.661 -11.690 1.00 93.69 92 ASN A C 1
ATOM 655 O O . ASN A 1 92 ? 12.677 5.810 -11.519 1.00 93.69 92 ASN A O 1
ATOM 659 N N . ALA A 1 93 ? 13.003 3.628 -11.220 1.00 88.12 93 ALA A N 1
ATOM 660 C CA . ALA A 1 93 ? 14.197 3.808 -10.382 1.00 88.12 93 ALA A CA 1
ATOM 661 C C . ALA A 1 93 ? 15.330 4.618 -11.049 1.00 88.12 93 ALA A C 1
ATOM 663 O O . ALA A 1 93 ? 16.186 5.157 -10.350 1.00 88.12 93 ALA A O 1
ATOM 664 N N . ALA A 1 94 ? 15.350 4.682 -12.384 1.00 89.81 94 ALA A N 1
ATOM 665 C CA . ALA A 1 94 ? 16.307 5.464 -13.168 1.00 89.81 94 ALA A CA 1
ATOM 666 C C . ALA A 1 94 ? 15.716 6.773 -13.732 1.00 89.81 94 ALA A C 1
ATOM 66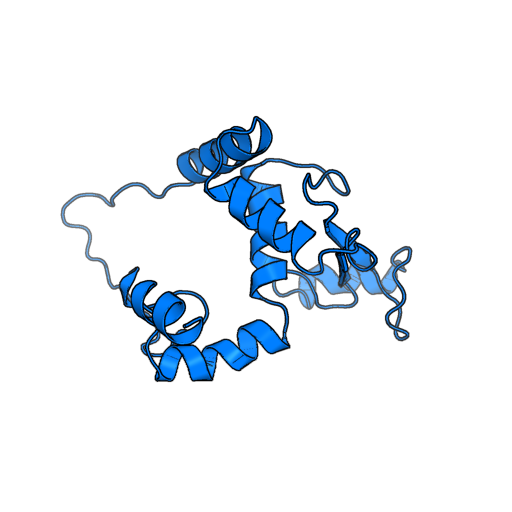8 O O . ALA A 1 94 ? 16.358 7.412 -14.565 1.00 89.81 94 ALA A O 1
ATOM 669 N N . ALA A 1 95 ? 14.499 7.150 -13.326 1.00 89.88 95 ALA A N 1
ATOM 670 C CA . ALA A 1 95 ? 13.868 8.395 -13.743 1.00 89.88 95 ALA A CA 1
ATOM 671 C C . ALA A 1 95 ? 14.606 9.619 -13.178 1.00 89.88 95 ALA A C 1
ATOM 673 O O . ALA A 1 95 ? 15.242 9.553 -12.123 1.00 89.88 95 ALA A O 1
ATOM 674 N N . GLU A 1 96 ? 14.500 10.753 -13.876 1.00 91.94 96 GLU A N 1
ATOM 675 C CA . GLU A 1 96 ? 15.065 12.024 -13.404 1.00 91.94 96 GLU A CA 1
ATOM 676 C C . GLU A 1 96 ? 14.371 12.513 -12.123 1.00 91.94 96 GLU A C 1
ATOM 678 O O . GLU A 1 96 ? 15.033 13.059 -11.237 1.00 91.94 96 GLU A O 1
ATOM 683 N N . ASP A 1 97 ? 13.054 12.293 -12.006 1.00 93.31 97 ASP A N 1
ATOM 684 C CA . ASP A 1 97 ? 12.298 12.527 -10.775 1.00 93.31 97 ASP A CA 1
ATOM 685 C C . ASP A 1 97 ? 12.242 11.240 -9.928 1.00 93.31 97 ASP A C 1
ATOM 687 O O . ASP A 1 97 ? 11.495 10.314 -10.255 1.00 93.31 97 ASP A O 1
ATOM 691 N N . PRO A 1 98 ? 12.951 11.174 -8.784 1.00 88.94 98 PRO A N 1
ATOM 692 C CA . PRO A 1 98 ? 12.932 9.998 -7.915 1.00 88.94 98 PRO A CA 1
ATOM 693 C C . PRO A 1 98 ? 11.567 9.747 -7.250 1.00 88.94 98 PRO A C 1
ATOM 695 O O . PRO A 1 98 ? 11.381 8.716 -6.604 1.00 88.94 98 PRO A O 1
ATOM 698 N N . LEU A 1 99 ? 10.616 10.683 -7.353 1.00 92.69 99 LEU A N 1
ATOM 699 C CA . LEU A 1 99 ? 9.265 10.549 -6.811 1.00 92.69 99 LEU A CA 1
ATOM 700 C C . LEU A 1 99 ? 8.223 10.168 -7.864 1.00 92.69 99 LEU A C 1
ATOM 702 O O . LEU A 1 99 ? 7.058 10.021 -7.499 1.00 92.69 99 LEU A O 1
ATOM 706 N N . GLU A 1 100 ? 8.599 9.981 -9.130 1.00 95.81 100 GLU A N 1
ATOM 707 C CA . GLU A 1 100 ? 7.657 9.759 -10.233 1.00 95.81 100 GLU A CA 1
ATOM 708 C C . GLU A 1 100 ? 6.665 8.619 -9.943 1.00 95.81 100 GLU A C 1
ATOM 710 O O . GLU A 1 100 ? 5.446 8.828 -9.923 1.00 95.81 100 GLU A O 1
ATOM 715 N N . GLY A 1 101 ? 7.173 7.433 -9.592 1.00 95.50 101 GLY A N 1
ATOM 716 C CA . GLY A 1 101 ? 6.333 6.280 -9.261 1.00 95.50 101 GLY A CA 1
ATOM 717 C C . GLY A 1 101 ? 5.450 6.509 -8.025 1.00 95.50 101 GLY A C 1
ATOM 718 O O . GLY A 1 101 ? 4.262 6.168 -8.025 1.00 95.50 101 GLY A O 1
ATOM 719 N N . LEU A 1 102 ? 5.978 7.163 -6.985 1.00 95.00 102 LEU A N 1
ATOM 720 C CA . LEU A 1 102 ? 5.224 7.491 -5.767 1.00 95.00 102 LEU A CA 1
ATOM 721 C C . LEU A 1 102 ? 4.112 8.517 -6.038 1.00 95.00 102 LEU A C 1
ATOM 723 O O . LEU A 1 102 ? 3.007 8.405 -5.497 1.00 95.00 102 LEU A O 1
ATOM 727 N N . ASN A 1 103 ? 4.379 9.497 -6.898 1.00 95.88 103 ASN A N 1
ATOM 728 C CA . ASN A 1 103 ? 3.403 10.484 -7.344 1.00 95.88 103 ASN A CA 1
ATOM 729 C C . ASN A 1 103 ? 2.300 9.826 -8.180 1.00 95.88 103 ASN A C 1
ATOM 731 O O . ASN A 1 103 ? 1.122 10.128 -7.968 1.00 95.88 103 ASN A O 1
ATOM 735 N N . CYS A 1 104 ? 2.649 8.870 -9.047 1.00 97.62 104 CYS A N 1
ATOM 736 C CA . CYS A 1 104 ? 1.667 8.060 -9.762 1.00 97.62 104 CYS A CA 1
ATOM 737 C C . CYS A 1 104 ? 0.777 7.261 -8.796 1.00 97.62 104 CYS A C 1
ATOM 739 O O . CYS A 1 104 ? -0.451 7.349 -8.876 1.00 97.62 104 CYS A O 1
ATOM 741 N N . LEU A 1 105 ? 1.356 6.559 -7.811 1.00 97.38 105 LEU A N 1
ATOM 742 C CA . LEU A 1 105 ? 0.588 5.816 -6.799 1.00 97.38 105 LEU A CA 1
ATOM 743 C C . LEU A 1 105 ? -0.383 6.727 -6.037 1.00 97.38 105 LEU A C 1
ATOM 745 O O . LEU A 1 105 ? -1.555 6.394 -5.847 1.00 97.38 105 LEU A O 1
ATOM 749 N N . ARG A 1 106 ? 0.074 7.920 -5.641 1.00 96.12 106 ARG A N 1
ATOM 750 C CA . ARG A 1 106 ? -0.781 8.930 -5.008 1.00 96.12 106 ARG A CA 1
ATOM 751 C C . ARG A 1 106 ? -1.914 9.379 -5.934 1.00 96.12 106 ARG A C 1
ATOM 753 O O . ARG A 1 106 ? -3.038 9.579 -5.462 1.00 96.12 106 ARG A O 1
ATOM 760 N N . ALA A 1 107 ? -1.639 9.544 -7.226 1.00 97.88 107 ALA A N 1
ATOM 761 C CA . ALA A 1 107 ? -2.629 9.943 -8.218 1.00 97.88 107 ALA A CA 1
ATOM 762 C C . ALA A 1 107 ? -3.709 8.871 -8.431 1.00 97.88 107 ALA A C 1
ATOM 764 O O . ALA A 1 107 ? -4.868 9.237 -8.617 1.00 97.88 107 ALA A O 1
ATOM 765 N N . LEU A 1 108 ? -3.400 7.576 -8.303 1.00 98.25 108 LEU A N 1
ATOM 766 C CA . LEU A 1 108 ? -4.421 6.518 -8.362 1.00 98.25 108 LEU A CA 1
ATOM 767 C C . LEU A 1 108 ? -5.500 6.685 -7.278 1.00 98.25 108 LEU A C 1
ATOM 769 O O . LEU A 1 108 ? -6.682 6.462 -7.533 1.00 98.25 108 LEU A O 1
ATOM 773 N N . GLY A 1 109 ? -5.117 7.136 -6.081 1.00 95.25 109 GLY A N 1
ATOM 774 C CA . GLY A 1 109 ? -6.057 7.367 -4.981 1.00 95.25 109 GLY A CA 1
ATOM 775 C C . GLY A 1 109 ? -6.805 8.704 -5.037 1.00 95.25 109 GLY A C 1
ATOM 776 O O . GLY A 1 109 ? -7.849 8.835 -4.401 1.00 95.25 109 GLY A O 1
ATOM 777 N N . ARG A 1 110 ? -6.283 9.710 -5.756 1.00 95.50 110 ARG A N 1
ATOM 778 C CA . ARG A 1 110 ? -6.748 11.111 -5.636 1.00 95.50 110 ARG A CA 1
ATOM 779 C C . ARG A 1 110 ? -7.081 11.821 -6.948 1.00 95.50 110 ARG A C 1
ATOM 781 O O . ARG A 1 110 ? -7.790 12.817 -6.908 1.00 95.50 110 ARG A O 1
ATOM 788 N N . GLY A 1 111 ? -6.529 11.377 -8.071 1.00 95.81 111 GLY A N 1
ATOM 789 C CA . GLY A 1 111 ? -6.667 12.034 -9.371 1.00 95.81 111 GLY A CA 1
ATOM 790 C C . GLY A 1 111 ? -7.898 11.574 -10.144 1.00 95.81 111 GLY A C 1
ATOM 791 O O . GLY A 1 111 ? -8.618 10.688 -9.709 1.00 95.81 111 GLY A O 1
ATOM 792 N N . ASP A 1 112 ? -8.118 12.112 -11.340 1.00 95.69 112 ASP A N 1
ATOM 793 C CA . ASP A 1 112 ? -9.304 11.803 -12.157 1.00 95.69 112 ASP A CA 1
ATOM 794 C C . ASP A 1 112 ? -8.970 11.096 -13.476 1.00 95.69 112 ASP A C 1
ATOM 796 O O . ASP A 1 112 ? -9.747 11.115 -14.429 1.00 95.69 112 ASP A O 1
ATOM 800 N N . GLY A 1 113 ? -7.815 10.434 -13.545 1.00 97.62 113 GLY A N 1
ATOM 801 C CA . GLY A 1 113 ? -7.477 9.536 -14.651 1.00 97.62 113 GLY A CA 1
ATOM 802 C C . GLY A 1 113 ? -8.387 8.301 -14.707 1.00 97.62 113 GLY A C 1
ATOM 803 O O . GLY A 1 113 ? -9.088 7.978 -13.744 1.00 97.62 113 GLY A O 1
ATOM 804 N N . ALA A 1 114 ? -8.368 7.586 -15.836 1.00 98.12 114 ALA A N 1
ATOM 805 C CA . ALA A 1 114 ? -9.136 6.348 -15.999 1.00 98.12 114 ALA A CA 1
ATOM 806 C C . ALA A 1 114 ? -8.745 5.291 -14.951 1.00 98.12 114 ALA A C 1
ATOM 808 O O . ALA A 1 114 ? -9.623 4.763 -14.267 1.00 98.12 114 ALA A O 1
ATOM 809 N N . ASP A 1 115 ? -7.444 5.074 -14.747 1.00 98.38 115 ASP A N 1
ATOM 810 C CA . ASP A 1 115 ? -6.933 4.136 -13.742 1.00 98.38 115 ASP A CA 1
ATOM 811 C C . ASP A 1 115 ? -7.251 4.577 -12.313 1.00 98.38 115 ASP A C 1
ATOM 813 O O . ASP A 1 115 ? -7.658 3.762 -11.489 1.00 98.38 115 ASP A O 1
ATOM 817 N N . ALA A 1 116 ? -7.175 5.879 -12.025 1.00 98.50 116 ALA A N 1
ATOM 818 C CA . ALA A 1 116 ? -7.545 6.409 -10.715 1.00 98.50 116 ALA A CA 1
ATOM 819 C C . ALA A 1 116 ? -9.033 6.177 -10.402 1.00 98.50 116 ALA A C 1
ATOM 821 O O . ALA A 1 116 ? -9.388 5.758 -9.298 1.00 98.50 116 ALA A O 1
ATOM 822 N N . ARG A 1 117 ? -9.925 6.395 -11.380 1.00 98.50 117 ARG A N 1
ATOM 823 C CA . ARG A 1 117 ? -11.353 6.070 -11.233 1.00 98.50 117 ARG A CA 1
ATOM 824 C C . ARG A 1 117 ? -11.574 4.575 -11.025 1.00 98.50 117 ARG A C 1
ATOM 826 O O . ARG A 1 117 ?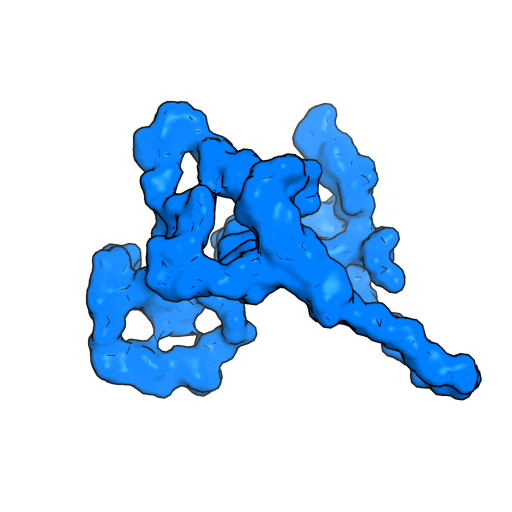 -12.384 4.208 -10.181 1.00 98.50 117 ARG A O 1
ATOM 833 N N . ARG A 1 118 ? -10.848 3.730 -11.761 1.00 98.12 118 ARG A N 1
ATOM 834 C CA . ARG A 1 118 ? -10.914 2.267 -11.650 1.00 98.12 118 ARG A CA 1
ATOM 835 C C . ARG A 1 118 ? -10.519 1.791 -10.249 1.00 98.12 118 ARG A C 1
ATOM 837 O O . ARG A 1 118 ? -11.278 1.053 -9.630 1.00 98.12 118 ARG A O 1
ATOM 844 N N . VAL A 1 119 ? -9.400 2.282 -9.712 1.00 98.50 119 VAL A N 1
ATOM 845 C CA . VAL A 1 119 ? -8.946 1.974 -8.344 1.00 98.50 119 VAL A CA 1
ATOM 846 C C . VAL A 1 119 ? -9.958 2.451 -7.300 1.00 98.50 119 VAL A C 1
ATOM 848 O O . VAL A 1 119 ? -10.349 1.677 -6.429 1.00 98.50 119 VAL A O 1
ATOM 851 N N . ARG A 1 120 ? -10.444 3.698 -7.392 1.00 97.81 120 ARG A N 1
ATOM 852 C CA . ARG A 1 120 ? -11.444 4.215 -6.440 1.00 97.81 120 ARG A CA 1
ATOM 853 C C . ARG A 1 120 ? -12.768 3.459 -6.487 1.00 97.81 120 ARG A C 1
ATOM 855 O O . ARG A 1 120 ? -13.380 3.270 -5.439 1.00 97.81 120 ARG A O 1
ATOM 862 N N . ALA A 1 121 ? -13.200 3.018 -7.668 1.00 97.81 121 ALA A N 1
ATOM 863 C CA . ALA A 1 121 ? -14.382 2.174 -7.800 1.00 97.81 121 ALA A CA 1
ATOM 864 C C . ALA A 1 121 ? -14.193 0.844 -7.054 1.00 97.81 121 ALA A C 1
ATOM 866 O O . ALA A 1 121 ? -15.053 0.475 -6.260 1.00 97.81 121 ALA A O 1
ATOM 867 N N . GLY A 1 122 ? -13.041 0.182 -7.211 1.00 98.06 122 GLY A N 1
ATOM 868 C CA . GLY A 1 122 ? -12.728 -1.040 -6.466 1.00 98.06 122 GLY A CA 1
ATOM 869 C C . GLY A 1 122 ? -12.667 -0.842 -4.948 1.00 98.06 122 GLY A C 1
ATOM 870 O O . GLY A 1 122 ? -13.167 -1.680 -4.201 1.00 98.06 122 GLY A O 1
ATOM 871 N N . ILE A 1 123 ? -12.128 0.289 -4.476 1.00 97.00 123 ILE A N 1
ATOM 872 C CA . ILE A 1 123 ? -12.160 0.652 -3.047 1.00 97.00 123 ILE A CA 1
ATOM 873 C C . ILE A 1 123 ? -13.610 0.783 -2.561 1.00 97.00 123 ILE A C 1
ATOM 875 O O . ILE A 1 123 ? -13.957 0.259 -1.503 1.00 97.00 123 ILE A O 1
ATOM 879 N N . ALA A 1 124 ? -14.468 1.457 -3.332 1.00 96.38 124 ALA A N 1
ATOM 880 C CA . ALA A 1 124 ? -15.878 1.625 -2.987 1.00 96.38 124 ALA A CA 1
ATOM 881 C C . ALA A 1 124 ? -16.641 0.288 -2.968 1.00 96.38 124 ALA A C 1
ATOM 883 O O . ALA A 1 124 ? -17.481 0.081 -2.095 1.00 96.38 124 ALA A O 1
ATOM 884 N N . GLU A 1 125 ? -16.330 -0.634 -3.885 1.00 96.50 125 GLU A N 1
ATOM 885 C CA . GLU A 1 125 ? -16.890 -1.995 -3.907 1.00 96.50 125 GLU A CA 1
ATOM 886 C C . GLU A 1 125 ? -16.483 -2.814 -2.671 1.00 96.50 125 GLU A C 1
ATOM 888 O O . GLU A 1 125 ? -17.283 -3.602 -2.164 1.00 96.50 125 GLU A O 1
ATOM 89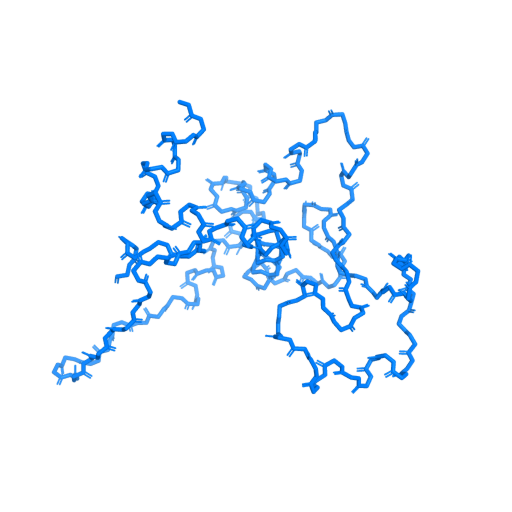3 N N . ALA A 1 126 ? -15.260 -2.618 -2.172 1.00 94.62 126 ALA A N 1
ATOM 894 C CA . ALA A 1 126 ? -14.723 -3.321 -1.008 1.00 94.62 126 ALA A CA 1
ATOM 895 C C . ALA A 1 126 ? -15.123 -2.698 0.343 1.00 94.62 126 ALA A C 1
ATOM 897 O O . ALA A 1 126 ? -14.817 -3.266 1.394 1.00 94.62 126 ALA A O 1
ATOM 898 N N . ALA A 1 127 ? -15.792 -1.542 0.345 1.00 92.38 127 ALA A N 1
ATOM 899 C CA . ALA A 1 127 ? -16.141 -0.836 1.570 1.00 92.38 127 ALA A CA 1
ATOM 900 C C . ALA A 1 127 ? -17.073 -1.675 2.464 1.00 92.38 127 ALA A C 1
ATOM 902 O O . ALA A 1 127 ? -18.155 -2.114 2.055 1.00 92.38 127 ALA A O 1
ATOM 903 N N . ALA A 1 128 ? -16.662 -1.877 3.718 1.00 89.69 128 ALA A N 1
ATOM 904 C CA . ALA A 1 128 ? -17.461 -2.597 4.699 1.00 89.69 128 ALA A CA 1
ATOM 905 C C . ALA A 1 128 ? -18.781 -1.860 4.983 1.00 89.69 128 ALA A C 1
ATOM 907 O O . ALA A 1 128 ? -18.826 -0.637 5.124 1.00 89.69 128 ALA A O 1
ATOM 908 N N . LYS A 1 129 ? -19.874 -2.621 5.102 1.00 88.88 129 LYS A N 1
ATOM 909 C CA . LYS A 1 129 ? -21.179 -2.081 5.502 1.00 88.88 129 LYS A CA 1
ATOM 910 C C . LYS A 1 129 ? -21.264 -1.984 7.019 1.00 88.88 129 LYS A C 1
ATOM 912 O O . LYS A 1 129 ? -20.703 -2.815 7.733 1.00 88.88 129 LYS A O 1
ATOM 917 N N . ALA A 1 130 ? -22.035 -1.010 7.499 1.00 88.12 130 ALA A N 1
ATOM 918 C CA . ALA A 1 130 ? -22.321 -0.891 8.920 1.00 88.12 130 ALA A CA 1
ATOM 919 C C . ALA A 1 130 ? -22.952 -2.196 9.453 1.00 88.12 130 ALA A C 1
ATOM 921 O O . ALA A 1 130 ? -23.838 -2.763 8.800 1.00 88.12 130 ALA A O 1
ATOM 922 N N . PRO A 1 131 ? -22.525 -2.681 10.630 1.00 90.44 131 PRO A N 1
ATOM 923 C CA . PRO A 1 131 ? -23.121 -3.858 11.239 1.00 90.44 131 PRO A CA 1
ATOM 924 C C . PRO A 1 131 ? -24.577 -3.600 11.640 1.00 90.44 131 PRO A C 1
ATOM 926 O O . PRO A 1 131 ? -25.032 -2.463 11.782 1.00 90.44 131 PRO A O 1
ATOM 929 N N . ARG A 1 132 ? -25.326 -4.686 11.855 1.00 93.88 132 ARG A N 1
ATOM 930 C CA . ARG A 1 132 ? -26.719 -4.618 12.318 1.00 93.88 132 ARG A CA 1
ATOM 931 C C . ARG A 1 132 ? -26.828 -3.824 13.625 1.00 93.88 132 ARG A C 1
ATOM 933 O O . ARG A 1 132 ? -26.010 -3.996 14.530 1.00 93.88 132 ARG A O 1
ATOM 940 N N . ARG A 1 133 ? -27.866 -2.985 13.741 1.00 94.50 133 ARG A N 1
ATOM 941 C CA . ARG A 1 133 ? -28.124 -2.199 14.961 1.00 94.50 133 ARG A CA 1
ATOM 942 C C . ARG A 1 133 ? -28.175 -3.127 16.179 1.00 94.50 133 ARG A C 1
ATOM 944 O O . ARG A 1 133 ? -28.787 -4.192 16.122 1.00 94.50 133 ARG A O 1
ATOM 951 N N . GLY A 1 134 ? -27.528 -2.714 17.265 1.00 94.06 134 GLY A N 1
ATOM 952 C CA . GLY A 1 134 ? -27.467 -3.481 18.510 1.00 94.06 134 GLY A CA 1
ATOM 953 C C . GLY A 1 134 ? -26.454 -4.632 18.523 1.00 94.06 134 GLY A C 1
ATOM 954 O O . GLY A 1 134 ? -26.393 -5.340 19.523 1.00 94.06 134 GLY A O 1
ATOM 955 N N . LEU A 1 135 ? -25.657 -4.842 17.464 1.00 95.62 135 LEU A N 1
ATOM 956 C CA . LEU A 1 135 ? -24.502 -5.740 17.540 1.00 95.62 135 LEU A CA 1
ATOM 957 C C . LEU A 1 135 ? -23.413 -5.103 18.424 1.00 95.62 135 LEU A C 1
ATOM 959 O O . LEU A 1 135 ? -23.004 -3.980 18.126 1.00 95.62 135 LEU A O 1
ATOM 963 N N . PRO A 1 136 ? -22.914 -5.786 19.470 1.00 94.56 136 PRO A N 1
ATOM 964 C CA . PRO A 1 136 ? -21.746 -5.324 20.211 1.00 94.56 136 PRO A CA 1
ATOM 965 C C . PRO A 1 136 ? -20.501 -5.358 19.320 1.00 94.56 136 PRO A C 1
ATOM 967 O O . PRO A 1 136 ? -20.224 -6.374 18.682 1.00 94.56 136 PRO A O 1
ATOM 970 N N . ILE A 1 137 ? -19.752 -4.259 19.288 1.00 92.75 137 ILE A N 1
ATOM 971 C CA . ILE A 1 137 ? -18.506 -4.121 18.527 1.00 92.75 137 ILE A CA 1
ATOM 972 C C . ILE A 1 137 ? -17.413 -3.725 19.510 1.00 92.75 137 ILE A C 1
ATOM 974 O O . ILE A 1 137 ? -17.612 -2.825 20.325 1.00 92.75 137 ILE A O 1
ATOM 978 N N . VAL A 1 138 ? -16.263 -4.384 19.413 1.00 93.88 138 VAL A N 1
ATOM 979 C CA . VAL A 1 138 ? -15.034 -3.981 20.099 1.00 93.88 138 VAL A CA 1
ATOM 980 C C . VAL A 1 138 ? -14.027 -3.587 19.029 1.00 93.88 138 VAL A C 1
ATOM 982 O O . VAL A 1 138 ? -13.794 -4.356 18.099 1.00 93.88 138 VAL A O 1
ATOM 985 N N . VAL A 1 139 ? -13.449 -2.396 19.161 1.00 91.50 139 VAL A N 1
ATOM 986 C CA . VAL A 1 139 ? -12.404 -1.887 18.268 1.00 91.50 139 VAL A CA 1
ATOM 987 C C . VAL A 1 139 ? -11.096 -1.846 19.050 1.00 91.50 139 VAL A C 1
ATOM 989 O O . VAL A 1 139 ? -11.051 -1.304 20.152 1.00 91.50 139 VAL A O 1
ATOM 992 N N . ILE A 1 140 ? -10.049 -2.457 18.498 1.00 95.06 140 ILE A N 1
ATOM 993 C CA . ILE A 1 140 ? -8.709 -2.508 19.089 1.00 95.06 140 ILE A CA 1
ATOM 994 C C . ILE A 1 140 ? -7.746 -1.944 18.052 1.00 95.06 140 ILE A C 1
ATOM 996 O O . ILE A 1 140 ? -7.731 -2.419 16.920 1.00 95.06 140 ILE A O 1
ATOM 1000 N N . HIS A 1 141 ? -6.948 -0.951 18.443 1.00 95.38 141 HIS A N 1
ATOM 1001 C CA . HIS A 1 141 ? -5.972 -0.305 17.567 1.00 95.38 141 HIS A CA 1
ATOM 1002 C C . HIS A 1 141 ? -4.702 0.044 18.342 1.00 95.38 141 HIS A C 1
ATOM 1004 O O . HIS A 1 141 ? -4.765 0.351 19.535 1.00 95.38 141 HIS A O 1
ATOM 1010 N N . GLY A 1 142 ? -3.547 0.001 17.678 1.00 94.06 142 GLY A N 1
ATOM 1011 C CA . GLY A 1 142 ? -2.279 0.397 18.286 1.00 94.06 142 GLY A CA 1
ATOM 1012 C C . GLY A 1 142 ? -2.189 1.915 18.443 1.00 94.06 142 GLY A C 1
ATOM 1013 O O . GLY A 1 142 ? -2.338 2.642 17.467 1.00 94.06 142 GLY A O 1
ATOM 1014 N N . LEU A 1 143 ? -1.905 2.407 19.654 1.00 92.81 143 LEU A N 1
ATOM 1015 C CA . LEU A 1 143 ? -1.753 3.852 19.907 1.00 92.81 143 LEU A CA 1
ATOM 1016 C C . LEU A 1 143 ? -0.637 4.485 19.057 1.00 92.81 143 LEU A C 1
ATOM 1018 O O . LEU A 1 143 ? -0.751 5.633 18.630 1.00 92.81 143 LEU A O 1
ATOM 1022 N N . ASP A 1 144 ? 0.405 3.699 18.789 1.00 93.81 144 ASP A N 1
ATOM 1023 C CA . ASP A 1 144 ? 1.604 4.107 18.061 1.00 93.81 144 ASP A CA 1
ATOM 1024 C C . ASP A 1 144 ? 1.674 3.467 16.663 1.00 93.81 144 ASP A C 1
ATOM 1026 O O . ASP A 1 144 ? 2.764 3.300 16.120 1.00 93.81 144 ASP A O 1
ATOM 1030 N N . ASP A 1 145 ? 0.540 3.060 16.079 1.00 92.38 145 ASP A N 1
ATOM 1031 C CA . ASP A 1 145 ? 0.518 2.468 14.737 1.00 92.38 145 ASP A CA 1
ATOM 1032 C C . ASP A 1 145 ? 1.076 3.460 13.697 1.00 92.38 145 ASP A C 1
ATOM 1034 O O . ASP A 1 145 ? 0.481 4.496 13.388 1.00 92.38 145 ASP A O 1
ATOM 1038 N N . GLY A 1 146 ? 2.269 3.141 13.185 1.00 90.56 146 GLY A N 1
ATOM 1039 C CA . GLY A 1 146 ? 3.004 3.942 12.207 1.00 90.56 146 GLY A CA 1
ATOM 1040 C C . GLY A 1 146 ? 2.633 3.665 10.750 1.00 90.56 146 GLY A C 1
ATOM 1041 O O . GLY A 1 146 ? 3.299 4.182 9.852 1.00 90.56 146 GLY A O 1
ATOM 1042 N N . LEU A 1 147 ? 1.625 2.825 10.506 1.00 89.44 147 LEU A N 1
ATOM 1043 C CA . LEU A 1 147 ? 1.094 2.509 9.184 1.00 89.44 147 LEU A CA 1
ATOM 1044 C C . LEU A 1 147 ? -0.315 3.083 9.005 1.00 89.44 147 LEU A C 1
ATOM 1046 O O . LEU A 1 147 ? -0.555 3.801 8.035 1.00 89.44 147 LEU A O 1
ATOM 1050 N N . VAL A 1 148 ? -1.226 2.790 9.937 1.00 90.19 148 VAL A N 1
ATOM 1051 C CA . VAL A 1 148 ? -2.598 3.318 9.957 1.00 90.19 148 VAL A CA 1
ATOM 1052 C C . VAL A 1 148 ? -2.796 4.113 11.247 1.00 90.19 148 VAL A C 1
ATOM 1054 O O . VAL A 1 148 ? -2.939 3.514 12.314 1.00 90.19 148 VAL A O 1
ATOM 1057 N N . PRO A 1 149 ? -2.819 5.456 11.189 1.00 88.75 149 PRO A N 1
ATOM 1058 C CA . PRO A 1 149 ? -2.937 6.269 12.392 1.00 88.75 149 PRO A CA 1
ATOM 1059 C C . PRO A 1 149 ? -4.253 6.002 13.125 1.00 88.75 149 PRO A C 1
ATOM 1061 O O . PRO A 1 149 ? -5.311 5.967 12.501 1.00 88.75 149 PRO A O 1
ATOM 1064 N N . ILE A 1 150 ? -4.209 5.909 14.457 1.00 90.12 150 ILE A N 1
ATOM 1065 C CA . ILE A 1 150 ? -5.403 5.667 15.291 1.00 90.12 150 ILE A CA 1
ATOM 1066 C C . ILE A 1 150 ? -6.494 6.737 15.136 1.00 90.12 150 ILE A C 1
ATOM 1068 O O . ILE A 1 150 ? -7.659 6.493 15.423 1.00 90.12 150 ILE A O 1
ATOM 1072 N N . SER A 1 151 ? -6.137 7.929 14.655 1.00 85.88 151 SER A N 1
ATOM 1073 C CA . SER A 1 151 ? -7.089 8.993 14.323 1.00 85.88 151 SER A CA 1
ATOM 1074 C C . SER A 1 151 ? -8.006 8.654 13.137 1.00 85.88 151 SER A C 1
ATOM 1076 O O . SER A 1 151 ? -8.946 9.403 12.878 1.00 85.88 151 SER A O 1
ATOM 1078 N N . MET A 1 152 ? -7.747 7.551 12.424 1.00 83.75 152 MET A N 1
ATOM 1079 C CA . MET A 1 152 ? -8.543 7.050 11.296 1.00 83.75 152 MET A CA 1
ATOM 1080 C C . MET A 1 152 ? -9.439 5.849 11.650 1.00 83.75 152 MET A C 1
ATOM 1082 O O . MET A 1 152 ? -10.084 5.305 10.751 1.00 83.75 152 MET A O 1
ATOM 1086 N N . THR A 1 153 ? -9.459 5.432 12.917 1.00 79.56 153 THR A N 1
ATOM 1087 C CA . THR A 1 153 ? -10.215 4.275 13.424 1.00 79.56 153 THR A CA 1
ATOM 1088 C C . THR A 1 153 ? -11.561 4.695 14.004 1.00 79.56 153 THR A C 1
ATOM 1090 O O . THR A 1 153 ? -12.565 4.008 13.705 1.00 79.56 153 THR A O 1
#

Secondary structure (DSSP, 8-state):
-HHHHHHHTT--HHHHHHHHHHHHTTHHHHHHHHHHHHHHTPPTT--TTSEEEEEE-TT--EEPPPHHHHHHHHHH--SSSSBTTEEEEETTTTSSSTTHHHHHHHHHHHS-SHHHHHHHHHHHHHPPPPPPTT--------TT-SSS-GGG-

Foldseek 3Di:
DVVVVVVVVQADPLLQVVLVVCVVQVVQVLVLQVLLCVLLVADACRRPLQKHKAFADPVRDGDHDDPVLVVCCVVFPPVTDDDSRIHIDHRCCVPPDNCSSVVVSVCLCPPDDPSVVSSVNSVVVPDDDDDDPPDDDDDDDDCNNNRDRPVND

Radius of gyration: 17.75 Å; chains: 1; bounding box: 50×46×36 Å

Sequence (153 aa):
SARQQLADAGLSDAALRAGAFSTGFDLWRAIAVTYASAYGRFGAGEHPCEYRFSAAAADGIPGPAAAALRATWWSEGSGIPPGSGVVLVDGNAAAEDPLEGLNCLRALGRGDGADARRVRAGIAEAAAKAPRRGLPIVVIHGLDDGLVPISMT

pLDDT: mean 92.48, std 4.32, range [75.06, 98.5]